Protein AF-A0A923U6B0-F1 (afdb_monomer_lite)

pLDDT: mean 86.77, std 9.02, range [60.5, 94.94]

Sequence (103 aa):
MFSSREIQNRVKSGYIERVSTRLKKMRKQFMDRDWAALKTEANHLVEGAENFGYRDIAEEVQKALHVLNTRTLSRTAIDTEAKVAMEHLFQKLDRFLVEEQDS

Radius of gyration: 14.93 Å; chains: 1; bounding box: 33×25×49 Å

Secondary structure (DSSP, 8-state):
---HHHHHHHHHHHHHHHHHHHHHHHHHHHHTT-HHHHHHHHHHHHHHHHHHT-HHHHHHHHHHHHHHHHS---SS---HHHHHHHHHHHHHHHHHHHHHH--

Structure (mmCIF, N/CA/C/O backbone):
data_AF-A0A923U6B0-F1
#
_entry.id   AF-A0A923U6B0-F1
#
loop_
_atom_site.group_PDB
_atom_site.id
_atom_site.type_symbol
_atom_site.label_atom_id
_atom_site.label_alt_id
_atom_site.label_comp_id
_atom_site.label_asym_id
_atom_site.label_entity_id
_atom_site.label_seq_id
_atom_site.pdbx_PDB_ins_code
_atom_site.Cartn_x
_atom_site.Cartn_y
_atom_site.Cartn_z
_atom_site.occupancy
_atom_site.B_iso_or_equiv
_atom_site.auth_seq_id
_atom_site.auth_comp_id
_atom_site.auth_asym_id
_atom_site.auth_atom_id
_atom_site.pdbx_PDB_model_num
ATOM 1 N N . MET A 1 1 ? -16.182 15.487 28.633 1.00 61.91 1 MET A N 1
ATOM 2 C CA . MET A 1 1 ? -14.932 14.707 28.762 1.00 61.91 1 MET A CA 1
ATOM 3 C C . MET A 1 1 ? -15.117 13.487 27.878 1.00 61.91 1 MET A C 1
ATOM 5 O O . MET A 1 1 ? -16.071 12.765 28.122 1.00 61.91 1 MET A O 1
ATOM 9 N N . PHE A 1 2 ? -14.334 13.322 26.810 1.00 61.31 2 PHE A N 1
ATOM 10 C CA . PHE A 1 2 ? -14.452 12.127 25.965 1.00 61.31 2 PHE A CA 1
ATOM 11 C C . PHE A 1 2 ? -13.908 10.922 26.728 1.00 61.31 2 PHE A C 1
ATOM 13 O O . PHE A 1 2 ? -12.869 11.023 27.383 1.00 61.31 2 PHE A O 1
ATOM 20 N N . SER A 1 3 ? -14.609 9.798 26.658 1.00 78.62 3 SER A N 1
ATOM 21 C CA . SER A 1 3 ? -14.114 8.530 27.180 1.00 78.62 3 SER A CA 1
ATOM 22 C C . SER A 1 3 ? -12.901 8.063 26.367 1.00 78.62 3 SER A C 1
ATOM 24 O O . SER A 1 3 ? -12.790 8.339 25.169 1.00 78.62 3 SER A O 1
ATOM 26 N N . SER A 1 4 ? -11.992 7.305 26.987 1.00 76.62 4 SER A N 1
ATOM 27 C CA . SER A 1 4 ? -10.829 6.734 26.287 1.00 76.62 4 SER A CA 1
ATOM 28 C C . SER A 1 4 ? -11.226 5.910 25.054 1.00 76.62 4 SER A C 1
ATOM 30 O O . SER A 1 4 ? -10.483 5.869 24.077 1.00 76.62 4 SER A O 1
ATOM 32 N N . ARG A 1 5 ? -12.427 5.313 25.066 1.00 77.44 5 ARG A N 1
ATOM 33 C CA . ARG A 1 5 ? -12.983 4.536 23.952 1.00 77.44 5 ARG A CA 1
ATOM 34 C C . ARG A 1 5 ? -13.378 5.412 22.758 1.00 77.44 5 ARG A C 1
ATOM 36 O O . ARG A 1 5 ? -13.084 5.056 21.624 1.00 77.44 5 ARG A O 1
ATOM 43 N N . GLU A 1 6 ? -13.983 6.576 22.991 1.00 77.81 6 GLU A N 1
ATOM 44 C CA . GLU A 1 6 ? -14.323 7.524 21.915 1.00 77.81 6 GLU A CA 1
ATOM 45 C C . GLU A 1 6 ? -13.070 8.102 21.246 1.00 77.81 6 GLU A C 1
ATOM 47 O O . GLU A 1 6 ? -13.031 8.265 20.026 1.00 77.81 6 GLU A O 1
ATOM 52 N N . ILE A 1 7 ? -12.021 8.367 22.033 1.00 81.62 7 ILE A N 1
ATOM 53 C CA . ILE A 1 7 ? -10.730 8.834 21.510 1.00 81.62 7 ILE A CA 1
ATOM 54 C C . ILE A 1 7 ? -10.091 7.750 20.638 1.00 81.62 7 ILE A C 1
ATOM 56 O O . ILE A 1 7 ? -9.670 8.040 19.519 1.00 81.62 7 ILE A O 1
ATOM 60 N N . GLN A 1 8 ? -10.060 6.502 21.113 1.00 80.62 8 GLN A N 1
ATOM 61 C CA . GLN A 1 8 ? -9.526 5.372 20.350 1.00 80.62 8 GLN A CA 1
ATOM 62 C C . GLN A 1 8 ? -10.279 5.160 19.035 1.00 80.62 8 GLN A C 1
ATOM 64 O O . GLN A 1 8 ? -9.641 5.045 17.988 1.00 80.62 8 GLN A O 1
ATOM 69 N N . ASN A 1 9 ? -11.613 5.205 19.058 1.00 83.31 9 ASN A N 1
ATOM 70 C CA . ASN A 1 9 ? -12.424 5.075 17.849 1.00 83.31 9 ASN A CA 1
ATOM 71 C C . ASN A 1 9 ? -12.125 6.196 16.848 1.00 83.31 9 ASN A C 1
ATOM 73 O O . ASN A 1 9 ? -11.908 5.928 15.672 1.00 83.31 9 ASN A O 1
ATOM 77 N N . ARG A 1 10 ? -12.013 7.448 17.307 1.00 85.25 10 ARG A N 1
ATOM 78 C CA . ARG A 1 10 ? -11.696 8.583 16.427 1.00 85.25 10 ARG A CA 1
ATOM 79 C C . ARG A 1 10 ? -10.303 8.470 15.801 1.00 85.25 10 ARG A C 1
ATOM 81 O O . ARG A 1 10 ? -10.124 8.798 14.628 1.00 85.25 10 ARG A O 1
ATOM 88 N N . VAL A 1 11 ? -9.318 8.001 16.566 1.00 86.75 11 VAL A N 1
ATOM 89 C CA . VAL A 1 11 ? -7.952 7.766 16.072 1.00 86.75 11 VAL A CA 1
ATOM 90 C C . VAL A 1 11 ? -7.937 6.633 15.040 1.00 86.75 11 VAL A C 1
ATOM 92 O O . VAL A 1 11 ? -7.292 6.778 13.998 1.00 86.75 11 VAL A O 1
ATOM 95 N N . LYS A 1 12 ? -8.698 5.558 15.288 1.00 86.00 12 LYS A N 1
ATOM 96 C CA . LYS A 1 12 ? -8.886 4.426 14.370 1.00 86.00 12 LYS A CA 1
ATOM 97 C C . LYS A 1 12 ? -9.551 4.861 13.059 1.00 86.00 12 LYS A C 1
ATOM 99 O O . LYS A 1 12 ? -8.974 4.637 11.998 1.00 86.00 12 LYS A O 1
ATOM 104 N N . SER A 1 13 ? -10.679 5.572 13.112 1.00 87.88 13 SER A N 1
ATOM 105 C CA . SER A 1 13 ? -11.352 6.103 11.915 1.00 87.88 13 SER A CA 1
ATOM 106 C C . SER A 1 13 ? -10.435 7.020 11.104 1.00 87.88 13 SER A C 1
ATOM 108 O O . SER A 1 13 ? -10.339 6.886 9.886 1.00 87.88 13 SER A O 1
ATOM 110 N N . GLY A 1 14 ? -9.678 7.895 11.775 1.00 89.94 14 GLY A N 1
ATOM 111 C CA . GLY A 1 14 ? -8.709 8.756 11.098 1.00 89.94 14 GLY A CA 1
ATOM 112 C C . GLY A 1 14 ? -7.575 7.974 10.426 1.00 89.94 14 GLY A C 1
ATOM 113 O O . GLY A 1 14 ? -7.043 8.412 9.407 1.00 89.94 14 GLY A O 1
ATOM 114 N N . TYR A 1 15 ? -7.181 6.819 10.966 1.00 89.06 15 TYR A N 1
ATOM 115 C CA . TYR A 1 15 ? -6.232 5.930 10.299 1.00 89.06 15 TYR A CA 1
ATOM 116 C C . TYR A 1 15 ? -6.843 5.257 9.068 1.00 89.06 15 TYR A C 1
ATOM 118 O O . TYR A 1 15 ? -6.221 5.292 8.008 1.00 89.06 15 TYR A O 1
ATOM 126 N N . ILE A 1 16 ? -8.067 4.737 9.170 1.00 90.81 16 ILE A N 1
ATOM 127 C CA . ILE A 1 16 ? -8.786 4.105 8.052 1.00 90.81 16 ILE A CA 1
ATOM 128 C C . ILE A 1 16 ? -8.952 5.090 6.881 1.00 90.81 16 ILE A C 1
ATOM 130 O O . ILE A 1 16 ? -8.644 4.756 5.736 1.00 90.81 16 ILE A O 1
ATOM 134 N N . GLU A 1 17 ? -9.326 6.345 7.149 1.00 91.25 17 GLU A N 1
ATOM 135 C CA . GLU A 1 17 ? -9.387 7.396 6.119 1.00 91.25 17 GLU A CA 1
ATOM 136 C C . GLU A 1 17 ? -8.029 7.656 5.454 1.00 91.25 17 GLU A C 1
ATOM 138 O O . GLU A 1 17 ? -7.941 7.827 4.229 1.00 91.25 17 GLU A O 1
ATOM 143 N N . ARG A 1 18 ? -6.944 7.660 6.241 1.00 92.12 18 ARG A N 1
ATOM 144 C CA . ARG A 1 18 ? -5.583 7.791 5.705 1.00 92.12 18 ARG A CA 1
ATOM 145 C C . ARG A 1 18 ? -5.221 6.599 4.825 1.00 92.12 18 ARG A C 1
ATOM 147 O O . ARG A 1 18 ? -4.669 6.825 3.751 1.00 92.12 18 ARG A O 1
ATOM 154 N N . VAL A 1 19 ? -5.552 5.370 5.225 1.00 92.38 19 VAL A N 1
ATOM 155 C CA . VAL A 1 19 ? -5.327 4.162 4.411 1.00 92.38 19 VAL A CA 1
ATOM 156 C C . VAL A 1 19 ? -6.096 4.252 3.094 1.00 92.38 19 VAL A C 1
ATOM 158 O O . VAL A 1 19 ? -5.493 4.086 2.038 1.00 92.38 19 VAL A O 1
ATOM 161 N N . SER A 1 20 ? -7.379 4.626 3.123 1.00 93.44 20 SER A N 1
ATOM 162 C CA . SER A 1 20 ? -8.192 4.826 1.912 1.00 93.44 20 SER A CA 1
ATOM 163 C C . SER A 1 20 ? -7.589 5.878 0.974 1.00 93.44 20 SER A C 1
ATOM 165 O O . SER A 1 20 ? -7.471 5.672 -0.237 1.00 93.44 20 SER A O 1
ATOM 167 N N . THR A 1 21 ? -7.130 6.999 1.533 1.00 94.06 21 THR A N 1
ATOM 168 C CA . THR A 1 21 ? -6.481 8.067 0.762 1.00 94.06 21 THR A CA 1
ATOM 169 C C . THR A 1 21 ? -5.166 7.598 0.140 1.00 94.06 21 THR A C 1
ATOM 171 O O . THR A 1 21 ? -4.912 7.859 -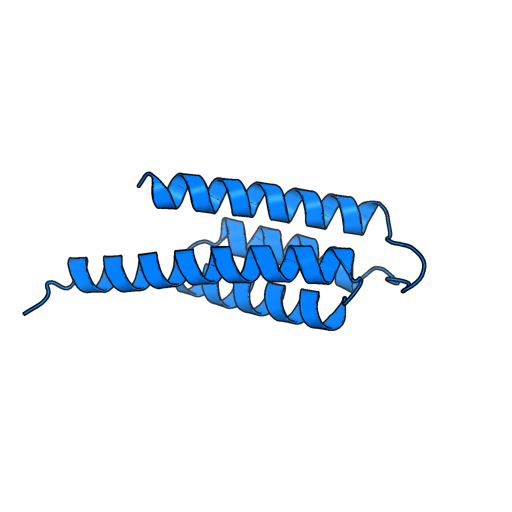1.039 1.00 94.06 21 THR A O 1
ATOM 174 N N . ARG A 1 22 ? -4.328 6.888 0.904 1.00 93.38 22 ARG A N 1
ATOM 175 C CA . ARG A 1 22 ? -3.056 6.339 0.415 1.00 93.38 22 ARG A CA 1
ATOM 176 C C . ARG A 1 22 ? -3.276 5.276 -0.651 1.00 93.38 22 ARG A C 1
ATOM 178 O O . ARG A 1 22 ? -2.618 5.342 -1.680 1.00 93.38 22 ARG A O 1
ATOM 185 N N . LEU A 1 23 ? -4.248 4.382 -0.484 1.00 94.19 23 LEU A N 1
ATOM 186 C CA . LEU A 1 23 ? -4.588 3.369 -1.484 1.00 94.19 23 LEU A CA 1
ATOM 187 C C . LEU A 1 23 ? -4.938 4.004 -2.838 1.00 94.19 23 LEU A C 1
ATOM 189 O O . LEU A 1 23 ? -4.415 3.594 -3.875 1.00 94.19 23 LEU A O 1
ATOM 193 N N . LYS A 1 24 ? -5.757 5.064 -2.835 1.00 94.44 24 LYS A N 1
ATOM 194 C CA . LYS A 1 24 ? -6.076 5.826 -4.055 1.00 94.44 24 LYS A CA 1
ATOM 195 C C . LYS A 1 24 ? -4.823 6.437 -4.694 1.00 94.44 24 LYS A C 1
ATOM 197 O O . LYS A 1 24 ? -4.665 6.361 -5.912 1.00 94.44 24 LYS A O 1
ATOM 202 N N . LYS A 1 25 ? -3.916 7.006 -3.889 1.00 94.94 25 LYS A N 1
ATOM 203 C CA . LYS A 1 25 ? -2.632 7.541 -4.378 1.00 94.94 25 LYS A CA 1
ATOM 204 C C . LYS A 1 25 ? -1.736 6.451 -4.960 1.00 94.94 25 LYS A C 1
ATOM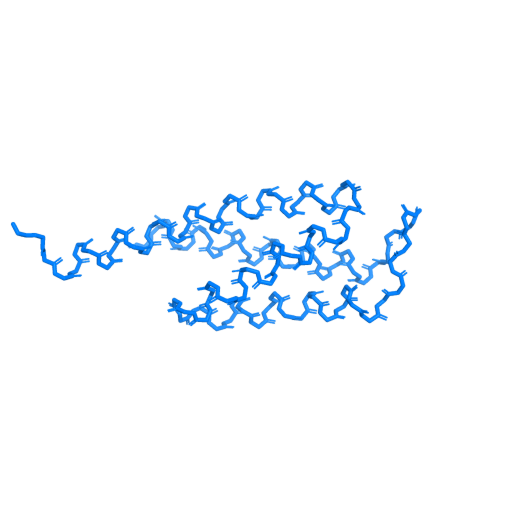 206 O O . LYS A 1 25 ? -1.219 6.639 -6.054 1.00 94.94 25 LYS A O 1
ATOM 211 N N . MET A 1 26 ? -1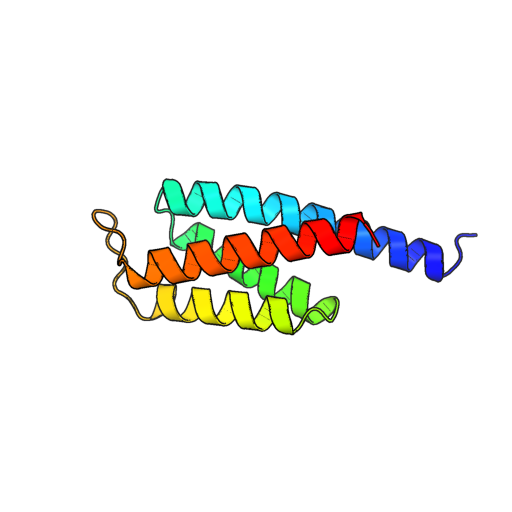.605 5.315 -4.279 1.00 94.12 26 MET A N 1
ATOM 212 C CA . MET A 1 26 ? -0.784 4.190 -4.723 1.00 94.12 26 MET A CA 1
ATOM 213 C C . MET A 1 26 ? -1.274 3.634 -6.060 1.00 94.12 26 MET A C 1
ATOM 215 O O . MET A 1 26 ? -0.464 3.379 -6.942 1.00 94.12 26 MET A O 1
ATOM 219 N N . ARG A 1 27 ? -2.592 3.515 -6.266 1.00 94.25 27 ARG A N 1
ATOM 220 C CA . ARG A 1 27 ? -3.152 3.117 -7.571 1.00 94.25 27 ARG A CA 1
ATOM 221 C C . ARG A 1 27 ? -2.764 4.084 -8.677 1.00 94.25 27 ARG A C 1
ATOM 223 O O . ARG A 1 27 ? -2.309 3.653 -9.732 1.00 94.25 27 ARG A O 1
ATOM 230 N N . LYS A 1 28 ? -2.902 5.386 -8.417 1.00 94.56 28 LYS A N 1
ATOM 231 C CA . LYS A 1 28 ? -2.496 6.419 -9.369 1.00 94.56 28 LYS A CA 1
ATOM 232 C C . LYS A 1 28 ? -0.997 6.326 -9.678 1.00 94.56 28 LYS A C 1
ATOM 234 O O . LYS A 1 28 ? -0.632 6.235 -10.838 1.00 94.56 28 LYS A O 1
ATOM 239 N N . GLN A 1 29 ? -0.144 6.265 -8.657 1.00 92.88 29 GLN A N 1
ATOM 240 C CA . GLN A 1 29 ? 1.312 6.151 -8.814 1.00 92.88 29 GLN A CA 1
ATOM 241 C C . GLN A 1 29 ? 1.720 4.868 -9.547 1.00 92.88 29 GLN A C 1
ATOM 243 O O . GLN A 1 29 ? 2.642 4.889 -10.356 1.00 92.88 29 GLN A O 1
ATOM 248 N N . PHE A 1 30 ? 1.014 3.761 -9.310 1.00 90.88 30 PHE A N 1
ATOM 249 C CA . PHE A 1 30 ? 1.219 2.506 -10.024 1.00 90.88 30 PHE A CA 1
ATOM 250 C C . PHE A 1 30 ? 0.876 2.637 -11.517 1.00 90.88 30 PHE A C 1
ATOM 252 O O . PHE A 1 30 ? 1.652 2.197 -12.364 1.00 90.88 30 PHE A O 1
ATOM 259 N N . MET A 1 31 ? -0.240 3.294 -11.853 1.00 89.94 31 MET A N 1
ATOM 260 C CA . MET A 1 31 ? -0.617 3.583 -13.244 1.00 89.94 31 MET A CA 1
ATOM 261 C C . MET A 1 31 ? 0.361 4.550 -13.924 1.00 89.94 31 MET A C 1
ATOM 263 O O . MET A 1 31 ? 0.767 4.312 -15.061 1.00 89.94 31 MET A O 1
ATOM 267 N N . ASP A 1 32 ? 0.783 5.590 -13.204 1.00 91.12 32 ASP A N 1
ATOM 268 C CA . ASP A 1 32 ? 1.733 6.610 -13.662 1.00 91.12 32 ASP A CA 1
ATOM 269 C C . ASP A 1 32 ? 3.184 6.085 -13.710 1.00 91.12 32 ASP A C 1
ATOM 271 O O . ASP A 1 32 ? 4.083 6.771 -14.200 1.00 91.12 32 ASP A O 1
ATOM 275 N N . ARG A 1 33 ? 3.422 4.854 -13.226 1.00 88.69 33 ARG A N 1
ATOM 276 C CA . ARG A 1 33 ? 4.745 4.214 -13.096 1.00 88.69 33 ARG A CA 1
ATOM 277 C C . ARG A 1 33 ? 5.722 5.039 -12.254 1.00 88.69 33 ARG A C 1
ATOM 279 O O . ARG A 1 33 ? 6.938 4.990 -12.454 1.00 88.69 33 ARG A O 1
ATOM 286 N N . ASP A 1 34 ? 5.190 5.789 -11.295 1.00 90.88 34 ASP A N 1
ATOM 287 C CA . ASP A 1 34 ? 5.965 6.523 -10.303 1.00 90.88 34 ASP A CA 1
ATOM 288 C C . ASP A 1 34 ? 6.351 5.583 -9.155 1.00 90.88 34 ASP A C 1
ATOM 290 O O . ASP A 1 34 ? 5.768 5.577 -8.067 1.00 90.88 34 ASP A O 1
ATOM 294 N N . TRP A 1 35 ? 7.342 4.731 -9.427 1.00 88.88 35 TRP A N 1
ATOM 295 C CA . TRP A 1 35 ? 7.804 3.709 -8.488 1.00 88.88 35 TRP A CA 1
ATOM 296 C C . TRP A 1 35 ? 8.397 4.298 -7.209 1.00 88.88 35 TRP A C 1
ATOM 298 O O . TRP A 1 35 ? 8.308 3.670 -6.157 1.00 88.88 35 TRP A O 1
ATOM 308 N N . ALA A 1 36 ? 9.002 5.486 -7.286 1.00 89.50 36 ALA A N 1
ATOM 309 C CA . ALA A 1 36 ? 9.577 6.148 -6.123 1.00 89.50 36 ALA A CA 1
ATOM 310 C C . ALA A 1 36 ? 8.467 6.589 -5.164 1.00 89.50 36 ALA A C 1
ATOM 312 O O . ALA A 1 36 ? 8.480 6.200 -3.995 1.00 89.50 36 ALA A O 1
ATOM 313 N N . ALA A 1 37 ? 7.464 7.310 -5.673 1.00 92.00 37 ALA A N 1
ATOM 314 C CA . ALA A 1 37 ? 6.348 7.759 -4.852 1.00 92.00 37 ALA A CA 1
ATOM 315 C C . ALA A 1 37 ? 5.500 6.583 -4.338 1.00 92.00 37 ALA A C 1
ATOM 317 O O . ALA A 1 37 ? 5.091 6.592 -3.176 1.00 92.00 37 ALA A O 1
ATOM 318 N N . LEU A 1 38 ? 5.312 5.537 -5.155 1.00 92.00 38 LEU A N 1
ATOM 319 C CA . LEU A 1 38 ? 4.617 4.313 -4.748 1.00 92.00 38 LEU A CA 1
ATOM 320 C C . LEU A 1 38 ? 5.295 3.636 -3.551 1.00 92.00 38 LEU A C 1
ATOM 322 O O . LEU A 1 38 ? 4.623 3.261 -2.590 1.00 92.00 38 LEU A O 1
ATOM 326 N N . LYS A 1 39 ? 6.627 3.498 -3.590 1.00 91.62 39 LYS A N 1
ATOM 327 C CA . LYS A 1 39 ? 7.406 2.908 -2.492 1.00 91.62 39 LYS A CA 1
ATOM 328 C C . LYS A 1 39 ? 7.298 3.745 -1.221 1.00 91.62 39 LYS A C 1
ATOM 330 O O . LYS A 1 39 ? 7.122 3.188 -0.142 1.00 91.62 39 LYS A O 1
ATOM 335 N N . THR A 1 40 ? 7.359 5.070 -1.340 1.00 93.25 40 THR A N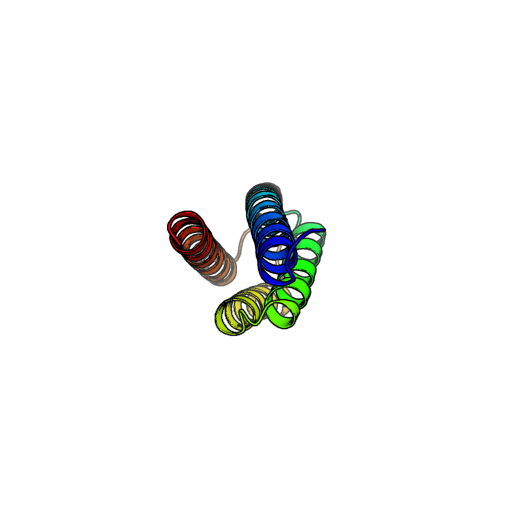 1
ATOM 336 C CA . THR A 1 40 ? 7.170 5.979 -0.203 1.00 93.25 40 THR A CA 1
ATOM 337 C C . THR A 1 40 ? 5.788 5.818 0.431 1.00 93.25 40 THR A C 1
ATOM 339 O O . THR A 1 40 ? 5.689 5.694 1.650 1.00 93.25 40 THR A O 1
ATOM 342 N N . GLU A 1 41 ? 4.718 5.782 -0.365 1.00 93.19 41 GLU A N 1
ATOM 343 C CA . GLU A 1 41 ? 3.361 5.595 0.166 1.00 93.19 41 GLU A CA 1
ATOM 344 C C . GLU A 1 41 ? 3.167 4.215 0.808 1.00 93.19 41 GLU A C 1
ATOM 346 O O . GLU A 1 41 ? 2.561 4.125 1.876 1.00 93.19 41 GLU A O 1
ATOM 351 N N . ALA A 1 42 ? 3.732 3.161 0.213 1.00 92.62 42 ALA A N 1
ATOM 352 C CA . ALA A 1 42 ? 3.701 1.817 0.777 1.00 92.62 42 ALA A CA 1
ATOM 353 C C . ALA A 1 42 ? 4.449 1.735 2.122 1.00 92.62 42 ALA A C 1
ATOM 355 O O . ALA A 1 42 ? 3.902 1.201 3.082 1.00 92.62 42 ALA A O 1
ATOM 356 N N . ASN A 1 43 ? 5.643 2.325 2.244 1.00 92.44 43 ASN A N 1
ATOM 357 C CA . ASN A 1 43 ? 6.386 2.349 3.512 1.00 92.44 43 ASN A CA 1
ATOM 358 C C . ASN A 1 43 ? 5.601 3.050 4.631 1.00 92.44 43 ASN A C 1
ATOM 360 O O . ASN A 1 43 ? 5.492 2.521 5.734 1.00 92.44 43 ASN A O 1
ATOM 364 N N . HIS A 1 44 ? 4.965 4.188 4.338 1.00 92.31 44 HIS A N 1
ATOM 365 C CA . HIS A 1 44 ? 4.100 4.851 5.318 1.00 92.31 44 HIS A CA 1
ATOM 366 C C . HIS A 1 44 ? 2.903 3.987 5.745 1.00 92.31 44 HIS A C 1
ATOM 368 O O . HIS A 1 44 ? 2.374 4.153 6.846 1.00 92.31 44 HIS A O 1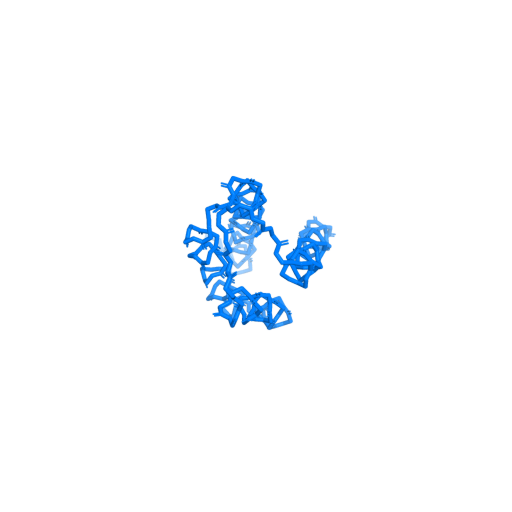
ATOM 374 N N . LEU A 1 45 ? 2.428 3.106 4.861 1.00 92.31 45 LEU A N 1
ATOM 375 C CA . LEU A 1 45 ? 1.328 2.199 5.161 1.00 92.31 45 LEU A CA 1
ATOM 376 C C . LEU A 1 45 ? 1.782 1.072 6.096 1.00 92.31 45 LEU A C 1
ATOM 378 O O . LEU A 1 45 ? 1.039 0.756 7.020 1.00 92.31 45 LEU A O 1
ATOM 382 N N . VAL A 1 46 ? 3.005 0.552 5.925 1.00 92.56 46 VAL A N 1
ATOM 383 C CA . VAL A 1 46 ? 3.636 -0.413 6.849 1.00 92.56 46 VAL A CA 1
ATOM 384 C C . VAL A 1 46 ? 3.728 0.170 8.256 1.00 92.56 46 VAL A C 1
ATOM 386 O O . VAL A 1 46 ? 3.149 -0.389 9.183 1.00 92.56 46 VAL A O 1
ATOM 389 N N . GLU A 1 47 ? 4.377 1.328 8.407 1.00 90.19 47 GLU A N 1
ATOM 390 C CA . GLU A 1 47 ? 4.550 1.982 9.714 1.00 90.19 47 GLU A CA 1
ATOM 391 C C . GLU A 1 47 ? 3.199 2.259 10.383 1.00 90.19 47 GLU A C 1
ATOM 393 O O . GLU A 1 47 ? 3.008 2.060 11.583 1.00 90.19 47 GLU A O 1
ATOM 398 N N . GLY A 1 48 ? 2.223 2.715 9.597 1.00 88.75 48 GLY A N 1
ATOM 399 C CA . GLY A 1 48 ? 0.873 2.937 10.085 1.00 88.75 48 GLY A CA 1
ATOM 400 C C . GLY A 1 48 ? 0.182 1.643 10.526 1.00 88.75 48 GLY A C 1
ATOM 401 O O . GLY A 1 48 ? -0.454 1.625 11.571 1.00 88.75 48 GLY A O 1
ATOM 402 N N . ALA A 1 49 ? 0.301 0.565 9.755 1.00 89.69 49 ALA A N 1
ATOM 403 C CA . ALA A 1 49 ? -0.341 -0.711 10.056 1.00 89.69 49 ALA A CA 1
ATOM 404 C C . ALA A 1 49 ? 0.236 -1.360 11.323 1.00 89.69 49 ALA A C 1
ATOM 406 O O . ALA A 1 49 ? -0.528 -1.799 12.182 1.00 89.69 49 ALA A O 1
ATOM 407 N N . GLU A 1 50 ? 1.558 -1.333 11.502 1.00 90.06 50 GLU A N 1
ATOM 408 C CA . GLU A 1 50 ? 2.219 -1.851 12.706 1.00 90.06 50 GLU A CA 1
ATOM 409 C C . GLU A 1 50 ? 1.777 -1.107 13.973 1.00 90.06 50 GLU A C 1
ATOM 411 O O . GLU A 1 50 ? 1.430 -1.739 14.973 1.00 90.06 50 GLU A O 1
ATOM 416 N N . ASN A 1 51 ? 1.702 0.226 13.911 1.00 88.44 51 ASN A N 1
ATOM 417 C CA . ASN A 1 51 ? 1.284 1.062 15.040 1.00 88.44 51 ASN A CA 1
ATOM 418 C C . ASN A 1 51 ? -0.169 0.822 15.479 1.00 88.44 51 ASN A C 1
ATOM 420 O O . ASN A 1 51 ? -0.500 1.018 16.647 1.00 88.44 51 ASN A O 1
ATOM 424 N N . PHE A 1 52 ? -1.036 0.411 14.554 1.00 86.38 52 PHE A N 1
ATOM 425 C CA . PHE A 1 52 ? -2.447 0.128 14.827 1.00 86.38 52 PHE A CA 1
ATOM 426 C C . PHE A 1 52 ? -2.735 -1.367 15.044 1.00 86.38 52 PHE A C 1
ATOM 428 O O . PHE A 1 52 ? -3.876 -1.732 15.319 1.00 86.38 52 PHE A O 1
ATOM 435 N N . GLY A 1 53 ? -1.712 -2.226 14.978 1.00 88.19 53 GLY A N 1
ATOM 436 C CA . GLY A 1 53 ? -1.830 -3.666 15.221 1.00 88.19 53 GLY A CA 1
ATOM 437 C C . GLY A 1 53 ? -2.248 -4.506 14.009 1.00 88.19 53 GLY A C 1
ATOM 438 O O . GLY A 1 53 ? -2.428 -5.713 14.156 1.00 88.19 53 GLY A O 1
ATOM 439 N N . TYR A 1 54 ? -2.341 -3.919 12.814 1.00 90.25 54 TYR A N 1
ATOM 440 C CA . TYR A 1 54 ? -2.694 -4.603 11.562 1.00 90.25 54 TYR A CA 1
ATOM 441 C C . TYR A 1 54 ? -1.468 -5.274 10.925 1.00 90.25 54 TYR A C 1
ATOM 443 O O . TYR A 1 54 ? -0.992 -4.892 9.853 1.00 90.25 54 TYR A O 1
ATOM 451 N N . ARG A 1 55 ? -0.892 -6.254 11.628 1.00 90.88 55 ARG A N 1
ATOM 452 C CA . ARG A 1 55 ? 0.356 -6.923 11.211 1.00 90.88 55 ARG A CA 1
ATOM 453 C C . ARG A 1 55 ? 0.234 -7.629 9.864 1.00 90.88 55 ARG A C 1
ATOM 455 O O . ARG A 1 55 ? 1.156 -7.586 9.063 1.00 90.88 55 ARG A O 1
ATOM 462 N N . ASP A 1 56 ? -0.914 -8.231 9.599 1.00 90.56 56 ASP A N 1
ATOM 463 C CA . ASP A 1 56 ? -1.228 -8.916 8.348 1.00 90.56 56 ASP A CA 1
ATOM 464 C C . ASP A 1 56 ? -1.238 -7.972 7.132 1.00 90.56 56 ASP A C 1
ATOM 466 O O . ASP A 1 56 ? -0.857 -8.380 6.030 1.00 90.56 56 ASP A O 1
ATOM 470 N N . ILE A 1 57 ? -1.644 -6.713 7.335 1.00 92.56 57 ILE A N 1
ATOM 471 C CA . ILE A 1 57 ? -1.566 -5.645 6.335 1.00 92.56 57 ILE A CA 1
ATOM 472 C C . ILE A 1 57 ? -0.121 -5.182 6.165 1.00 92.56 57 ILE A C 1
ATOM 474 O O . ILE A 1 57 ? 0.349 -5.084 5.032 1.00 92.56 57 ILE A O 1
ATOM 478 N N . ALA A 1 58 ? 0.602 -4.949 7.264 1.00 93.25 58 ALA A N 1
ATOM 479 C CA . ALA A 1 58 ? 2.012 -4.561 7.215 1.00 93.25 58 ALA A CA 1
ATOM 480 C C . ALA A 1 58 ? 2.860 -5.589 6.441 1.00 93.25 58 ALA A C 1
ATOM 482 O O . ALA A 1 58 ? 3.597 -5.220 5.526 1.00 93.25 58 ALA A O 1
ATOM 483 N N . GLU A 1 59 ? 2.693 -6.879 6.740 1.00 93.44 59 GLU A N 1
ATOM 484 C CA . GLU A 1 59 ? 3.381 -7.976 6.055 1.00 93.44 59 GLU A CA 1
ATOM 485 C C . GLU A 1 59 ? 3.044 -8.038 4.561 1.00 93.44 59 GLU A C 1
ATOM 487 O O . GLU A 1 59 ? 3.926 -8.267 3.732 1.00 93.44 59 GLU A O 1
ATOM 492 N N . GLU A 1 60 ? 1.780 -7.825 4.185 1.00 92.88 60 GLU A N 1
ATOM 493 C CA . GLU A 1 60 ? 1.380 -7.838 2.775 1.00 92.88 60 GLU A CA 1
ATOM 494 C C . GLU A 1 60 ? 2.030 -6.696 1.990 1.00 92.88 60 GLU A C 1
ATOM 496 O O . GLU A 1 60 ? 2.545 -6.889 0.886 1.00 92.88 60 GLU A O 1
ATOM 501 N N . VAL A 1 61 ? 2.049 -5.502 2.580 1.00 93.56 61 VAL A N 1
ATOM 502 C CA . VAL A 1 61 ? 2.677 -4.328 1.973 1.00 93.56 61 VAL A CA 1
ATOM 503 C C . VAL A 1 61 ? 4.182 -4.544 1.837 1.00 93.56 61 VAL A C 1
ATOM 505 O O . VAL A 1 61 ? 4.752 -4.228 0.793 1.00 93.56 61 VAL A O 1
ATOM 508 N N . GLN A 1 62 ? 4.829 -5.131 2.849 1.00 93.62 62 GLN A N 1
ATOM 509 C CA . GLN A 1 62 ? 6.249 -5.479 2.799 1.00 93.62 62 GLN A CA 1
ATOM 510 C C . GLN A 1 62 ? 6.558 -6.506 1.703 1.00 93.62 62 GLN A C 1
ATOM 512 O O . GLN A 1 62 ? 7.550 -6.344 0.991 1.00 93.62 62 GLN A O 1
ATOM 517 N N . LYS A 1 63 ? 5.708 -7.524 1.502 1.00 91.69 63 LYS A N 1
ATOM 518 C CA . LYS A 1 63 ? 5.860 -8.493 0.400 1.00 91.69 63 LYS A CA 1
ATOM 519 C C . LYS A 1 63 ? 5.797 -7.803 -0.961 1.00 91.69 63 LYS A C 1
ATOM 521 O O . LYS A 1 63 ? 6.688 -8.000 -1.787 1.00 91.69 63 LYS A O 1
ATOM 526 N N . ALA A 1 64 ? 4.803 -6.942 -1.177 1.00 90.94 64 ALA A N 1
ATOM 527 C CA . ALA A 1 64 ? 4.690 -6.162 -2.409 1.00 90.94 64 ALA A CA 1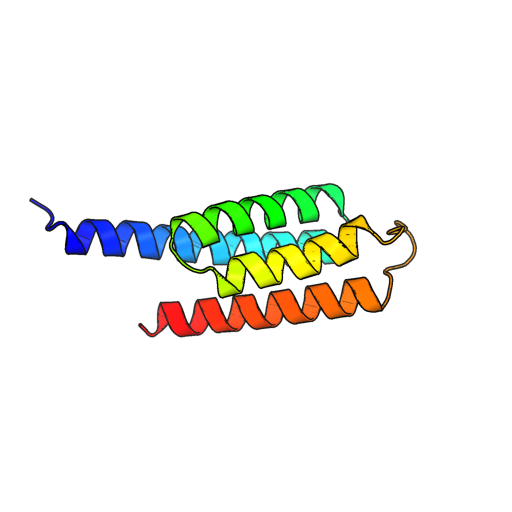
ATOM 528 C C . ALA A 1 64 ? 5.899 -5.229 -2.620 1.00 90.94 64 ALA A C 1
ATOM 530 O O . ALA A 1 64 ? 6.469 -5.179 -3.711 1.00 90.94 64 ALA A O 1
ATOM 531 N N . LEU A 1 65 ? 6.355 -4.546 -1.566 1.00 90.31 65 LEU A N 1
ATOM 532 C CA . LEU A 1 65 ? 7.560 -3.712 -1.592 1.00 90.31 65 LEU A CA 1
ATOM 533 C C . LEU A 1 65 ? 8.821 -4.507 -1.930 1.00 90.31 65 LEU A C 1
ATOM 535 O O . LEU A 1 65 ? 9.660 -4.027 -2.692 1.00 90.31 65 LEU A O 1
ATOM 539 N N . HIS A 1 66 ? 8.965 -5.716 -1.390 1.00 90.69 66 HIS A N 1
ATOM 540 C CA . HIS A 1 66 ? 10.098 -6.585 -1.680 1.00 90.69 66 HIS A CA 1
ATOM 541 C C . HIS A 1 66 ? 10.158 -6.941 -3.171 1.00 90.69 66 HIS A C 1
ATOM 543 O O . HIS A 1 66 ? 11.215 -6.800 -3.792 1.00 90.69 66 HIS A O 1
ATOM 549 N N . VAL A 1 67 ? 9.022 -7.299 -3.778 1.00 88.12 67 VAL A N 1
ATOM 550 C CA . VAL A 1 67 ? 8.929 -7.546 -5.228 1.00 88.12 67 VAL A CA 1
ATOM 551 C C . VAL A 1 67 ? 9.268 -6.275 -6.019 1.00 88.12 67 VAL A C 1
ATOM 553 O O . VAL A 1 67 ? 10.061 -6.319 -6.956 1.00 88.12 67 VAL A O 1
ATOM 556 N N . LEU A 1 68 ? 8.769 -5.105 -5.606 1.00 84.88 68 LEU A N 1
ATOM 557 C CA . LEU A 1 68 ? 9.094 -3.826 -6.258 1.00 84.88 68 LEU A CA 1
ATOM 558 C C . LEU A 1 68 ? 10.567 -3.391 -6.108 1.00 84.88 68 LEU A C 1
ATOM 560 O O . LEU A 1 68 ? 11.056 -2.567 -6.886 1.00 84.88 68 LEU A O 1
ATOM 564 N N . ASN A 1 69 ? 11.270 -3.854 -5.074 1.00 84.00 69 ASN A N 1
ATOM 565 C CA . ASN A 1 69 ? 12.663 -3.485 -4.801 1.00 84.00 69 ASN A CA 1
ATOM 566 C C . ASN A 1 69 ? 13.671 -4.427 -5.454 1.00 84.00 69 ASN A C 1
ATOM 568 O O . ASN A 1 69 ? 14.741 -3.982 -5.857 1.00 84.00 69 ASN A O 1
ATOM 572 N N . THR A 1 70 ? 13.335 -5.708 -5.557 1.00 80.31 70 THR A N 1
ATOM 573 C CA . THR A 1 70 ? 14.208 -6.734 -6.143 1.00 80.31 70 THR A CA 1
ATOM 574 C C . THR A 1 70 ? 14.175 -6.737 -7.667 1.00 80.31 70 THR A C 1
ATOM 576 O O . THR A 1 70 ? 15.136 -7.162 -8.306 1.00 80.31 70 THR A O 1
ATOM 579 N N . ARG A 1 71 ? 13.092 -6.240 -8.271 1.00 70.88 71 ARG A N 1
ATOM 580 C CA . ARG A 1 71 ? 12.921 -6.213 -9.723 1.00 70.88 71 ARG A CA 1
ATOM 581 C C . ARG A 1 71 ? 13.425 -4.903 -10.320 1.00 70.88 71 ARG A C 1
ATOM 583 O O . ARG A 1 71 ? 13.194 -3.816 -9.789 1.00 70.88 71 ARG A O 1
ATOM 590 N N . THR A 1 72 ? 14.068 -4.994 -11.483 1.00 65.31 72 THR A N 1
ATOM 591 C CA . THR A 1 72 ? 14.401 -3.826 -12.303 1.00 65.31 72 THR A CA 1
ATOM 592 C C . THR A 1 72 ? 13.119 -3.284 -12.932 1.00 65.31 72 THR A C 1
ATOM 594 O O . THR A 1 72 ? 12.733 -3.663 -14.035 1.00 65.31 72 THR A O 1
ATOM 597 N N . LEU A 1 73 ? 12.420 -2.412 -12.206 1.00 66.81 73 LEU A N 1
ATOM 598 C CA . LEU A 1 73 ? 11.207 -1.765 -12.696 1.00 66.81 73 LEU A CA 1
ATOM 599 C C . LEU A 1 73 ? 11.579 -0.740 -13.772 1.00 66.81 73 LEU A C 1
ATOM 601 O O . LEU A 1 73 ? 12.022 0.372 -13.478 1.00 66.81 73 LEU A O 1
ATOM 605 N N . SER A 1 74 ? 11.416 -1.121 -15.037 1.00 65.31 74 SER A N 1
ATOM 606 C CA . SER A 1 74 ? 11.584 -0.192 -16.148 1.00 65.31 74 SER A CA 1
ATOM 607 C C . SER A 1 74 ? 10.435 0.818 -16.177 1.00 65.31 74 SER A C 1
ATOM 609 O O . SER A 1 74 ? 9.285 0.510 -15.863 1.00 65.31 74 SER A O 1
ATOM 611 N N . ARG A 1 75 ? 10.713 2.042 -16.635 1.00 65.06 75 ARG A N 1
ATOM 612 C CA . ARG A 1 75 ? 9.657 3.019 -16.957 1.00 65.06 75 ARG A CA 1
ATOM 613 C C . ARG A 1 75 ? 8.818 2.570 -18.159 1.00 65.06 75 ARG A C 1
ATOM 615 O O . ARG A 1 75 ? 7.686 3.021 -18.312 1.00 65.06 75 ARG A O 1
ATOM 622 N N . THR A 1 76 ? 9.351 1.691 -19.012 1.00 65.19 76 THR A N 1
ATOM 623 C CA . THR A 1 76 ? 8.709 1.261 -20.266 1.00 65.19 76 THR A CA 1
ATOM 624 C C . THR A 1 76 ? 7.876 -0.013 -20.132 1.00 65.19 76 THR A C 1
ATOM 626 O O . THR A 1 76 ? 6.893 -0.143 -20.862 1.00 65.19 76 THR A O 1
ATOM 629 N N . ALA A 1 77 ? 8.178 -0.891 -19.171 1.00 64.38 77 ALA A N 1
ATOM 630 C CA . ALA A 1 77 ? 7.469 -2.152 -18.961 1.00 64.38 77 ALA A CA 1
ATOM 631 C C . ALA A 1 77 ? 7.283 -2.441 -17.467 1.00 64.38 77 ALA A C 1
ATOM 633 O O . ALA A 1 77 ? 8.215 -2.282 -16.681 1.00 64.38 77 ALA A O 1
ATOM 634 N N . ILE A 1 78 ? 6.074 -2.870 -17.099 1.00 66.75 78 ILE A N 1
ATOM 635 C CA . ILE A 1 78 ? 5.772 -3.364 -15.755 1.00 66.75 78 ILE A CA 1
ATOM 636 C C . ILE A 1 78 ? 6.066 -4.862 -15.752 1.00 66.75 78 ILE A C 1
ATOM 638 O O . ILE A 1 78 ? 5.540 -5.592 -16.591 1.00 66.75 78 ILE A O 1
ATOM 642 N N . ASP A 1 79 ? 6.902 -5.300 -14.819 1.00 79.62 79 ASP A N 1
ATOM 643 C CA . ASP A 1 79 ? 7.140 -6.717 -14.570 1.00 79.62 79 ASP A CA 1
ATOM 644 C C . ASP A 1 79 ? 5.830 -7.395 -14.120 1.00 79.62 79 ASP A C 1
ATOM 646 O O . ASP A 1 79 ? 5.119 -6.879 -13.253 1.00 79.62 79 ASP A O 1
ATOM 650 N N . THR A 1 80 ? 5.476 -8.526 -14.738 1.00 83.31 80 THR A N 1
ATOM 651 C CA . THR A 1 80 ? 4.203 -9.223 -14.482 1.00 83.31 80 THR A CA 1
ATOM 652 C C . THR A 1 80 ? 4.047 -9.597 -13.010 1.00 83.31 80 THR A C 1
ATOM 654 O O . THR A 1 80 ? 2.949 -9.506 -12.469 1.00 83.31 80 THR A O 1
ATOM 657 N N . GLU A 1 81 ? 5.134 -9.966 -12.338 1.00 83.75 81 GLU A N 1
ATOM 658 C CA . GLU A 1 81 ? 5.121 -10.360 -10.932 1.00 83.75 81 GLU A CA 1
ATOM 659 C C . GLU A 1 81 ? 4.908 -9.145 -10.025 1.00 83.75 81 GLU A C 1
ATOM 661 O O . GLU A 1 81 ? 4.072 -9.188 -9.123 1.00 83.75 81 GLU A O 1
ATOM 666 N N . ALA A 1 82 ? 5.574 -8.023 -10.320 1.00 84.75 82 ALA A N 1
ATOM 667 C CA . ALA A 1 82 ? 5.332 -6.754 -9.632 1.00 84.75 82 ALA A CA 1
ATOM 668 C C . ALA A 1 82 ? 3.884 -6.274 -9.799 1.00 84.75 82 ALA A C 1
ATOM 670 O O . ALA A 1 82 ? 3.279 -5.782 -8.846 1.00 84.75 82 ALA A O 1
ATOM 671 N N . LYS A 1 83 ? 3.305 -6.449 -10.993 1.00 87.94 83 LYS A N 1
ATOM 672 C CA . LYS A 1 83 ? 1.893 -6.142 -11.235 1.00 87.94 83 LYS A CA 1
ATOM 673 C C . LYS A 1 83 ? 0.977 -7.006 -10.373 1.00 87.94 83 LYS A C 1
ATOM 675 O O . LYS A 1 83 ? 0.134 -6.457 -9.670 1.00 87.94 83 LYS A O 1
ATOM 680 N N . VAL A 1 84 ? 1.166 -8.323 -10.397 1.00 90.38 84 VAL A N 1
ATOM 681 C CA . VAL A 1 84 ? 0.348 -9.268 -9.621 1.00 90.38 84 VAL A CA 1
ATOM 682 C C . VAL A 1 84 ? 0.464 -8.991 -8.120 1.00 90.38 84 VAL A C 1
ATOM 684 O O . VAL A 1 84 ? -0.552 -8.946 -7.430 1.00 90.38 84 VAL A O 1
ATOM 687 N N . ALA A 1 85 ? 1.673 -8.730 -7.615 1.00 90.62 85 ALA A N 1
ATOM 688 C CA . ALA A 1 85 ? 1.894 -8.401 -6.208 1.00 90.62 85 ALA A CA 1
ATOM 689 C C . ALA A 1 85 ? 1.160 -7.114 -5.790 1.00 90.62 85 ALA A C 1
ATOM 691 O O . ALA A 1 85 ? 0.540 -7.067 -4.727 1.00 90.62 85 ALA A O 1
ATOM 692 N N . MET A 1 86 ? 1.181 -6.080 -6.637 1.00 91.00 86 MET A N 1
ATOM 693 C CA . MET A 1 86 ? 0.474 -4.826 -6.367 1.00 91.00 86 MET A CA 1
ATOM 694 C C . MET A 1 86 ? -1.044 -4.968 -6.462 1.00 91.00 86 MET A C 1
ATOM 696 O O . MET A 1 86 ? -1.757 -4.420 -5.624 1.00 91.00 86 MET A O 1
ATOM 700 N N . GLU A 1 87 ? -1.554 -5.717 -7.439 1.00 92.25 87 GLU A N 1
ATOM 701 C CA . GLU A 1 87 ? -2.987 -6.011 -7.549 1.00 92.25 87 GLU A CA 1
ATOM 702 C C . GLU A 1 87 ? -3.490 -6.795 -6.330 1.00 92.25 87 GLU A C 1
ATOM 704 O O . GLU A 1 87 ? -4.528 -6.442 -5.767 1.00 92.25 87 GLU A O 1
ATOM 709 N N . HIS A 1 88 ? -2.726 -7.788 -5.865 1.00 93.19 88 HIS A N 1
ATOM 710 C CA . HIS A 1 88 ? -3.040 -8.538 -4.649 1.00 93.19 88 HIS A CA 1
ATOM 711 C C . HIS A 1 88 ? -3.062 -7.634 -3.409 1.00 93.19 88 HIS A C 1
ATOM 713 O O . HIS A 1 88 ? -4.025 -7.657 -2.639 1.00 93.19 88 HIS A O 1
ATOM 719 N N . LEU A 1 89 ? -2.053 -6.767 -3.256 1.00 93.50 89 LEU A N 1
ATOM 720 C CA . LEU A 1 89 ? -2.022 -5.778 -2.179 1.00 93.50 89 LEU A CA 1
ATOM 721 C C . LEU A 1 89 ? -3.257 -4.866 -2.217 1.00 93.50 89 LEU A C 1
ATOM 723 O O . LEU A 1 89 ? -3.887 -4.632 -1.187 1.00 93.50 89 LEU A O 1
ATOM 727 N N . PHE A 1 90 ? -3.625 -4.353 -3.393 1.00 94.88 90 PHE A N 1
ATOM 728 C CA . PHE A 1 90 ? -4.781 -3.470 -3.531 1.00 94.88 90 PHE A CA 1
ATOM 729 C C . PHE A 1 90 ? -6.094 -4.160 -3.175 1.00 94.88 90 PHE A C 1
ATOM 731 O O . PHE A 1 90 ? -6.925 -3.539 -2.518 1.00 94.88 90 PHE A O 1
ATOM 738 N N . GLN A 1 91 ? -6.270 -5.423 -3.564 1.00 94.50 91 GLN A N 1
ATOM 739 C CA . GLN A 1 91 ? -7.450 -6.206 -3.194 1.00 94.50 91 GLN A CA 1
ATOM 740 C C . GLN A 1 91 ? -7.519 -6.451 -1.684 1.00 94.50 91 GLN A C 1
ATOM 742 O O . GLN A 1 91 ? -8.593 -6.354 -1.089 1.00 94.50 91 GLN A O 1
ATOM 747 N N . LYS A 1 92 ? -6.379 -6.737 -1.047 1.00 93.81 92 LYS A N 1
ATOM 748 C CA . LYS A 1 92 ? -6.318 -6.951 0.402 1.00 93.81 92 LYS A CA 1
ATOM 749 C C . LYS A 1 92 ? -6.602 -5.664 1.183 1.00 93.81 92 LYS A C 1
ATOM 751 O O . LYS A 1 92 ? -7.359 -5.702 2.146 1.00 93.81 92 LYS A O 1
ATOM 756 N N . LEU A 1 93 ? -6.081 -4.523 0.726 1.00 92.94 93 LEU A N 1
ATOM 757 C CA . LEU A 1 93 ? -6.383 -3.215 1.317 1.00 92.94 93 LEU A CA 1
ATOM 758 C C . LEU A 1 93 ? -7.844 -2.794 1.115 1.00 92.94 93 LEU A C 1
ATOM 760 O O . LEU A 1 93 ? -8.426 -2.223 2.029 1.00 92.94 93 LEU A O 1
ATOM 764 N N . ASP A 1 94 ? -8.453 -3.087 -0.038 1.00 93.44 94 ASP A N 1
ATOM 765 C CA . ASP A 1 94 ? -9.890 -2.850 -0.238 1.00 93.44 94 ASP A CA 1
ATOM 766 C C . ASP A 1 94 ? -10.725 -3.663 0.752 1.00 93.44 94 ASP A C 1
ATOM 768 O O . ASP A 1 94 ? -11.614 -3.113 1.396 1.00 93.44 94 ASP A O 1
ATOM 772 N N . ARG A 1 95 ? -10.423 -4.960 0.899 1.00 93.25 95 ARG A N 1
ATOM 773 C CA . ARG A 1 95 ? -11.138 -5.830 1.839 1.00 93.25 95 ARG A CA 1
ATOM 774 C C . ARG A 1 95 ? -11.013 -5.321 3.271 1.00 93.25 95 ARG A C 1
ATOM 776 O O . ARG A 1 95 ? -12.026 -5.184 3.944 1.00 93.25 95 ARG A O 1
ATOM 783 N N . PHE A 1 96 ? -9.797 -4.973 3.683 1.00 92.19 96 PHE A N 1
ATOM 784 C CA . PHE A 1 96 ? -9.532 -4.367 4.984 1.00 92.19 96 PHE A CA 1
ATOM 785 C C . PHE A 1 96 ? -10.374 -3.105 5.216 1.00 92.19 96 PHE A C 1
ATOM 787 O O . PHE A 1 96 ? -10.989 -2.954 6.264 1.00 92.19 96 PHE A O 1
ATOM 794 N N . LEU A 1 97 ? -10.445 -2.206 4.229 1.00 91.31 97 LEU A N 1
ATOM 795 C CA . LEU A 1 97 ? -11.235 -0.980 4.350 1.00 91.31 97 LEU A CA 1
ATOM 796 C C . LEU A 1 97 ? -12.738 -1.251 4.474 1.00 91.31 97 LEU A C 1
ATOM 798 O O . LEU A 1 97 ? -13.405 -0.504 5.178 1.00 91.31 97 LEU A O 1
ATOM 802 N N . VAL A 1 98 ? -13.261 -2.282 3.806 1.00 91.25 98 VAL A N 1
ATOM 803 C CA . VAL A 1 98 ? -14.673 -2.683 3.925 1.00 91.25 98 VAL A CA 1
ATOM 804 C C . VAL A 1 98 ? -14.948 -3.276 5.307 1.00 91.25 98 VAL A C 1
ATOM 806 O O . VAL A 1 98 ? -15.850 -2.811 5.997 1.00 91.25 98 VAL A O 1
ATOM 809 N N . GLU A 1 99 ? -14.130 -4.233 5.752 1.00 89.75 99 GLU A N 1
ATOM 810 C CA . GLU A 1 99 ? -14.275 -4.879 7.067 1.00 89.75 99 GLU A CA 1
ATOM 811 C C . GLU A 1 99 ? -14.227 -3.858 8.215 1.00 89.75 99 GLU A C 1
ATOM 813 O O . GLU A 1 99 ? -15.006 -3.938 9.164 1.00 89.75 99 GLU A O 1
ATOM 818 N N . GLU A 1 100 ? -13.360 -2.852 8.104 1.00 87.19 100 GLU A N 1
ATOM 819 C CA . GLU A 1 100 ? -13.199 -1.794 9.102 1.00 87.19 100 GLU A CA 1
ATOM 820 C C . GLU A 1 100 ? -14.246 -0.670 9.020 1.00 87.19 100 GLU A C 1
ATOM 822 O O . GLU A 1 100 ? -14.366 0.119 9.956 1.00 87.19 100 GLU A O 1
ATOM 827 N N . GLN A 1 101 ? -14.990 -0.560 7.916 1.00 76.12 101 GLN A N 1
ATOM 828 C CA . GLN A 1 101 ? -16.124 0.366 7.788 1.00 76.12 101 GLN A CA 1
ATOM 829 C C . GLN A 1 101 ? -17.430 -0.231 8.321 1.00 76.12 101 GLN A C 1
ATOM 831 O O . GLN A 1 101 ? -18.286 0.523 8.784 1.00 76.12 101 GLN A O 1
ATOM 836 N N . ASP A 1 102 ? -17.555 -1.558 8.277 1.00 67.62 102 ASP A N 1
ATOM 837 C CA . ASP A 1 102 ? -18.716 -2.303 8.774 1.00 67.62 102 ASP A CA 1
ATOM 838 C C . ASP A 1 102 ? -18.603 -2.694 10.268 1.00 67.62 102 ASP A C 1
ATOM 840 O O . ASP A 1 102 ? -19.578 -3.181 10.847 1.00 67.62 102 ASP A O 1
ATOM 844 N N . SER A 1 103 ? -17.432 -2.481 10.892 1.00 60.50 103 SER A N 1
ATOM 845 C CA . SER A 1 103 ? -17.121 -2.803 12.303 1.00 60.50 103 SER A CA 1
ATOM 846 C C . SER A 1 103 ? -17.305 -1.625 13.262 1.00 60.50 103 SER A C 1
ATOM 848 O O . SER A 1 103 ? -17.882 -1.843 14.355 1.00 60.50 103 SER A O 1
#

Foldseek 3Di:
DDDPVNVLVVVLVVLLVLLVVLLVVLVVCVVQVVLVVNLVSLVVQLVSCVVNVVNVLNVLSVVLSVVSVVDPSDSVDGDPVNVVSSVVSSVVSVVVSVVSVVD